Protein AF-A0A0P0WBT7-F1 (afdb_monomer)

Structure (mmCIF, N/CA/C/O backbone):
data_AF-A0A0P0WBT7-F1
#
_entry.id   AF-A0A0P0WBT7-F1
#
loop_
_atom_site.group_PDB
_atom_site.id
_atom_site.type_symbol
_atom_site.label_atom_id
_atom_site.label_alt_id
_atom_site.label_comp_id
_atom_site.label_asym_id
_atom_site.label_entity_id
_atom_site.label_seq_id
_atom_site.pdbx_PDB_ins_code
_atom_site.Cartn_x
_atom_site.Cartn_y
_atom_site.Cartn_z
_atom_site.occupancy
_atom_site.B_iso_or_equiv
_atom_site.auth_seq_id
_atom_site.auth_comp_id
_atom_site.auth_asym_id
_atom_site.auth_atom_id
_atom_site.pdbx_PDB_model_num
ATOM 1 N N . MET A 1 1 ? -10.736 14.175 2.344 1.00 51.88 1 MET A N 1
ATOM 2 C CA . MET A 1 1 ? -10.610 12.716 2.192 1.00 51.88 1 MET A CA 1
ATOM 3 C C . MET A 1 1 ? -9.664 12.539 1.034 1.00 51.88 1 MET A C 1
ATOM 5 O O . MET A 1 1 ? -10.069 12.866 -0.060 1.00 51.88 1 MET A O 1
ATOM 9 N N . GLU A 1 2 ? -8.411 12.170 1.263 1.00 49.47 2 GLU A N 1
ATOM 10 C CA . GLU A 1 2 ? -7.543 11.772 0.153 1.00 49.47 2 GLU A CA 1
ATOM 11 C C . GLU A 1 2 ? -6.529 10.776 0.719 1.00 49.47 2 GLU A C 1
ATOM 13 O O . GLU A 1 2 ? -5.519 11.140 1.320 1.00 49.47 2 GLU A O 1
ATOM 18 N N . ASN A 1 3 ? -6.887 9.496 0.616 1.00 50.56 3 ASN A N 1
ATOM 19 C CA . ASN A 1 3 ? -5.974 8.376 0.788 1.00 50.56 3 ASN A CA 1
ATOM 20 C C . ASN A 1 3 ? -4.991 8.410 -0.389 1.00 50.56 3 ASN A C 1
ATOM 22 O O . ASN A 1 3 ? -5.246 7.835 -1.441 1.00 50.56 3 ASN A O 1
ATOM 26 N N . GLY A 1 4 ? -3.903 9.159 -0.231 1.00 50.03 4 GLY A N 1
ATOM 27 C CA . GLY A 1 4 ? -2.868 9.352 -1.245 1.00 50.03 4 GLY A CA 1
ATOM 28 C C . GLY A 1 4 ? -1.608 8.528 -0.987 1.00 50.03 4 GLY A C 1
ATOM 29 O O . GLY A 1 4 ? -0.521 9.097 -0.975 1.00 50.03 4 GLY A O 1
ATOM 30 N N . GLY A 1 5 ? -1.733 7.216 -0.761 1.00 50.81 5 GLY A N 1
ATOM 31 C CA . GLY A 1 5 ? -0.567 6.336 -0.616 1.00 50.81 5 GLY A CA 1
ATOM 32 C C . GLY A 1 5 ? -0.912 4.852 -0.487 1.00 50.81 5 GLY A C 1
ATOM 33 O O . GLY A 1 5 ? -0.991 4.338 0.622 1.00 50.81 5 GLY A O 1
ATOM 34 N N . GLY A 1 6 ? -1.089 4.167 -1.620 1.00 59.19 6 GLY A N 1
ATOM 35 C CA . GLY A 1 6 ? -1.052 2.700 -1.710 1.00 59.19 6 GLY A CA 1
ATOM 36 C C . GLY A 1 6 ? -2.317 1.956 -1.288 1.00 59.19 6 GLY A C 1
ATOM 37 O O . GLY A 1 6 ? -2.388 1.452 -0.168 1.00 59.19 6 GLY A O 1
ATOM 38 N N . ASP A 1 7 ? -3.284 1.892 -2.210 1.00 66.88 7 ASP A N 1
ATOM 39 C CA . ASP A 1 7 ? -4.271 0.813 -2.384 1.00 66.88 7 ASP A CA 1
ATOM 40 C C . ASP A 1 7 ? -4.648 0.020 -1.120 1.00 66.88 7 ASP A C 1
ATOM 42 O O . ASP A 1 7 ? -4.342 -1.159 -0.971 1.00 66.88 7 ASP A O 1
ATOM 46 N N . VAL A 1 8 ? -5.387 0.656 -0.210 1.00 69.25 8 VAL A N 1
ATOM 47 C CA . VAL A 1 8 ? -6.211 -0.091 0.748 1.00 69.25 8 VAL A CA 1
ATOM 48 C C . VAL A 1 8 ? -7.426 -0.603 -0.033 1.00 69.25 8 VAL A C 1
ATOM 50 O O . VAL A 1 8 ? -8.248 0.216 -0.448 1.00 69.25 8 VAL A O 1
ATOM 53 N N . PRO A 1 9 ? -7.547 -1.915 -0.305 1.00 70.31 9 PRO A N 1
ATOM 54 C CA . PRO A 1 9 ? -8.696 -2.420 -1.040 1.00 70.31 9 PRO A CA 1
ATOM 55 C C . PRO A 1 9 ? -9.960 -2.318 -0.178 1.00 70.31 9 PRO A C 1
ATOM 57 O O . PRO A 1 9 ? -9.882 -2.336 1.048 1.00 70.31 9 PRO A O 1
ATOM 60 N N . GLU A 1 10 ? -11.137 -2.271 -0.802 1.00 75.25 10 GLU A N 1
ATOM 61 C CA . GLU A 1 10 ? -12.425 -2.155 -0.089 1.00 75.25 10 GLU A CA 1
ATOM 62 C C . GLU A 1 10 ? -12.675 -3.311 0.898 1.00 75.25 10 GLU A C 1
ATOM 64 O O . GLU A 1 10 ? -13.461 -3.184 1.830 1.00 75.25 10 GLU A O 1
ATOM 69 N N . ASN A 1 11 ? -11.992 -4.444 0.705 1.00 72.75 11 ASN A N 1
ATOM 70 C CA . ASN A 1 11 ? -12.056 -5.617 1.574 1.00 72.75 11 ASN A CA 1
ATOM 71 C C . ASN A 1 11 ? -10.943 -5.671 2.639 1.00 72.75 11 ASN A C 1
ATOM 73 O O . ASN A 1 11 ? -10.776 -6.706 3.290 1.00 72.75 11 ASN A O 1
ATOM 77 N N . ALA A 1 12 ? -10.131 -4.624 2.768 1.00 75.06 12 ALA A N 1
ATOM 78 C CA . ALA A 1 12 ? -9.188 -4.500 3.868 1.00 75.06 12 ALA A CA 1
ATOM 79 C C . ALA A 1 12 ? -9.888 -3.966 5.120 1.00 75.06 12 ALA A C 1
ATOM 81 O O . ALA A 1 12 ? -10.978 -3.404 5.066 1.00 75.06 12 ALA A O 1
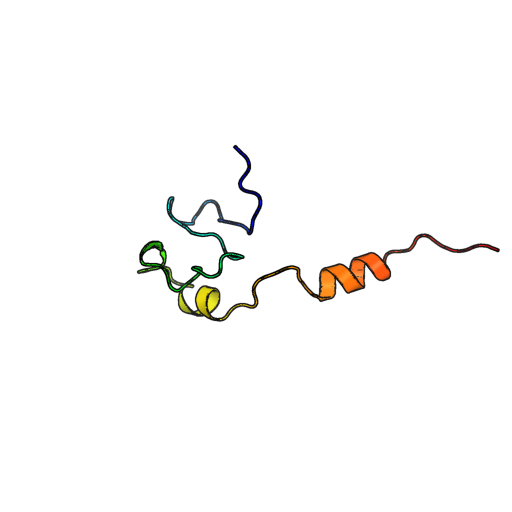ATOM 82 N N . ASN A 1 13 ? -9.251 -4.166 6.269 1.00 74.81 13 ASN A N 1
ATOM 83 C CA . ASN A 1 13 ? -9.754 -3.606 7.514 1.00 74.81 13 ASN A CA 1
ATOM 84 C C . ASN A 1 13 ? -9.628 -2.073 7.532 1.00 74.81 13 ASN A C 1
ATOM 86 O O . ASN A 1 13 ? -8.745 -1.499 6.893 1.00 74.81 13 ASN A O 1
ATOM 90 N N . ASP A 1 14 ? -10.480 -1.420 8.327 1.00 79.44 14 ASP A N 1
ATOM 91 C CA . ASP A 1 14 ? -10.528 0.047 8.457 1.00 79.44 14 ASP A CA 1
ATOM 92 C C . ASP A 1 14 ? -9.206 0.662 8.955 1.00 79.44 14 ASP A C 1
ATOM 94 O O . ASP A 1 14 ? -8.969 1.860 8.818 1.00 79.44 14 ASP A O 1
ATOM 9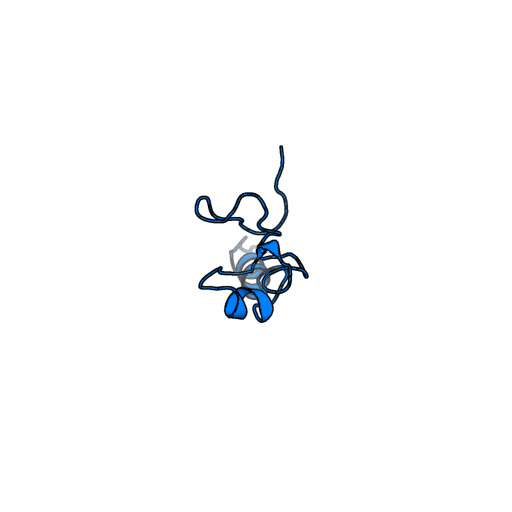8 N N . HIS A 1 15 ? -8.332 -0.164 9.535 1.00 82.06 15 HIS A N 1
ATOM 99 C CA . HIS A 1 15 ? -7.031 0.232 10.071 1.00 82.06 15 HIS A CA 1
ATOM 100 C C . HIS A 1 15 ? -5.854 -0.199 9.193 1.00 82.06 15 HIS A C 1
ATOM 102 O O . HIS A 1 15 ? -4.709 -0.182 9.652 1.00 82.06 15 HIS A O 1
ATOM 108 N N . CYS A 1 16 ? -6.107 -0.588 7.943 1.00 86.44 16 CYS A N 1
ATOM 109 C CA . CYS A 1 16 ? -5.050 -1.015 7.046 1.00 86.44 16 CYS A CA 1
ATOM 110 C C . CYS A 1 16 ? -4.090 0.158 6.825 1.00 86.44 16 CYS A C 1
ATOM 112 O O . CYS A 1 16 ? -4.514 1.208 6.341 1.00 86.44 16 CYS A O 1
ATOM 114 N N . PRO A 1 17 ? -2.791 0.004 7.132 1.00 85.31 17 PRO A N 1
ATOM 115 C CA . PRO A 1 17 ? -1.834 1.087 6.950 1.00 85.31 17 PRO A CA 1
ATOM 116 C C . PRO A 1 17 ? -1.591 1.427 5.470 1.00 85.31 17 PRO A C 1
ATOM 118 O O . PRO A 1 17 ? -0.913 2.410 5.198 1.00 85.31 17 PRO A O 1
ATOM 121 N 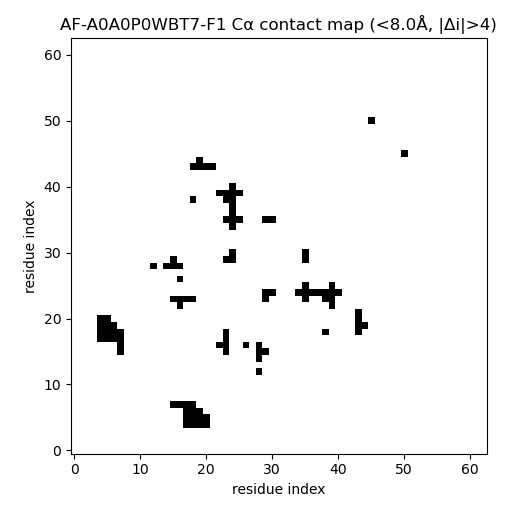N . GLY A 1 18 ? -2.104 0.633 4.523 1.00 83.88 18 GLY A N 1
ATOM 122 C CA . GLY A 1 18 ? -1.833 0.754 3.088 1.00 83.88 18 GLY A CA 1
ATOM 123 C C . GLY A 1 18 ? -0.641 -0.095 2.651 1.00 83.88 18 GLY A C 1
ATOM 124 O O . GLY A 1 18 ? 0.260 -0.384 3.441 1.00 83.88 18 GLY A O 1
ATOM 125 N N . THR A 1 19 ? -0.631 -0.525 1.392 1.00 82.75 19 THR A N 1
ATOM 126 C CA . THR A 1 19 ? 0.387 -1.447 0.845 1.00 82.75 19 THR A CA 1
ATOM 127 C C . THR A 1 19 ? 1.742 -0.774 0.630 1.00 82.75 19 THR A C 1
ATOM 129 O O . THR A 1 19 ? 2.784 -1.425 0.714 1.00 82.75 19 THR A O 1
ATOM 132 N N . GLN A 1 20 ? 1.742 0.543 0.422 1.00 84.31 20 GLN A N 1
ATOM 133 C CA . GLN A 1 20 ? 2.953 1.349 0.265 1.00 84.31 20 GLN A CA 1
ATOM 134 C C . GLN A 1 20 ? 3.582 1.771 1.600 1.00 84.31 20 GLN A C 1
ATOM 136 O O . GLN A 1 20 ? 4.716 2.250 1.613 1.00 84.31 20 GLN A O 1
ATOM 141 N N . SER A 1 21 ? 2.893 1.566 2.725 1.00 84.38 21 SER A N 1
ATOM 142 C CA . SER A 1 21 ? 3.395 1.942 4.047 1.00 84.38 21 SER A CA 1
ATOM 143 C C . SER A 1 21 ? 4.469 0.988 4.553 1.00 84.38 21 SER A C 1
ATOM 145 O O . SER A 1 21 ? 4.368 -0.230 4.422 1.00 84.38 21 SER A O 1
ATOM 147 N N . GLU A 1 22 ? 5.476 1.515 5.247 1.00 85.31 22 GLU A N 1
ATOM 148 C CA . GLU A 1 22 ? 6.529 0.707 5.887 1.00 85.31 22 GLU A CA 1
ATOM 149 C C . GLU A 1 22 ? 5.978 -0.256 6.951 1.00 85.31 22 GLU A C 1
ATOM 151 O O . GLU A 1 22 ? 6.547 -1.325 7.192 1.00 85.31 22 GLU A O 1
ATOM 156 N N . ALA A 1 23 ? 4.832 0.107 7.529 1.00 86.56 23 ALA A N 1
ATOM 157 C CA . ALA A 1 23 ? 4.085 -0.671 8.506 1.00 86.56 23 ALA A CA 1
ATOM 158 C C . ALA A 1 23 ? 3.254 -1.825 7.895 1.00 86.56 23 ALA A C 1
ATOM 160 O O . ALA A 1 23 ? 2.729 -2.658 8.642 1.00 86.56 23 ALA A O 1
ATOM 161 N N . ALA A 1 24 ? 3.138 -1.913 6.562 1.00 87.69 24 ALA A N 1
ATOM 162 C CA . ALA A 1 24 ? 2.395 -2.972 5.879 1.00 87.69 24 ALA A CA 1
ATOM 163 C C . ALA A 1 24 ? 2.924 -4.365 6.260 1.00 87.69 24 ALA A C 1
ATOM 165 O O . ALA A 1 24 ? 4.126 -4.627 6.203 1.00 87.69 24 ALA A O 1
ATOM 166 N N . GLY A 1 25 ? 2.025 -5.257 6.680 1.00 87.69 25 GLY A N 1
ATOM 167 C CA . 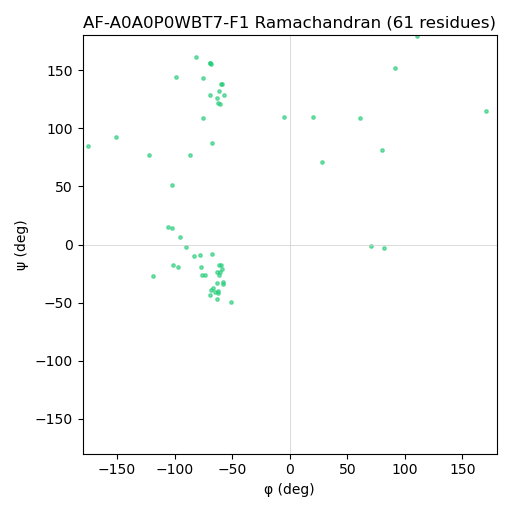GLY A 1 25 ? 2.351 -6.622 7.107 1.00 87.69 25 GLY A CA 1
ATOM 168 C C . GLY A 1 25 ? 3.093 -6.744 8.445 1.00 87.69 25 GLY A C 1
ATOM 169 O O . GLY A 1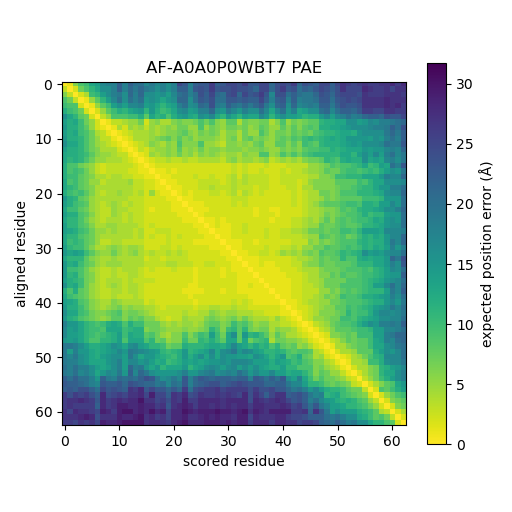 25 ? 3.359 -7.864 8.871 1.00 87.69 25 GLY A O 1
ATOM 170 N N . LYS A 1 26 ? 3.420 -5.626 9.109 1.00 89.12 26 LYS A N 1
ATOM 171 C CA . LYS A 1 26 ? 4.164 -5.593 10.384 1.00 89.12 26 LYS A CA 1
ATOM 172 C C . LYS A 1 26 ? 3.376 -4.972 11.535 1.00 89.12 26 LYS A C 1
ATOM 174 O O . LYS A 1 26 ? 3.646 -5.293 12.685 1.00 89.12 26 LYS A O 1
ATOM 179 N N . ALA A 1 27 ? 2.437 -4.076 11.236 1.00 89.00 27 ALA A N 1
ATOM 180 C CA . ALA A 1 27 ? 1.573 -3.468 12.239 1.00 89.00 27 ALA A CA 1
ATOM 181 C C . ALA A 1 27 ? 0.585 -4.479 12.832 1.00 89.00 27 ALA A C 1
ATOM 183 O O . ALA A 1 27 ? 0.169 -5.420 12.153 1.00 89.00 27 ALA A O 1
ATOM 184 N N . ASP A 1 28 ? 0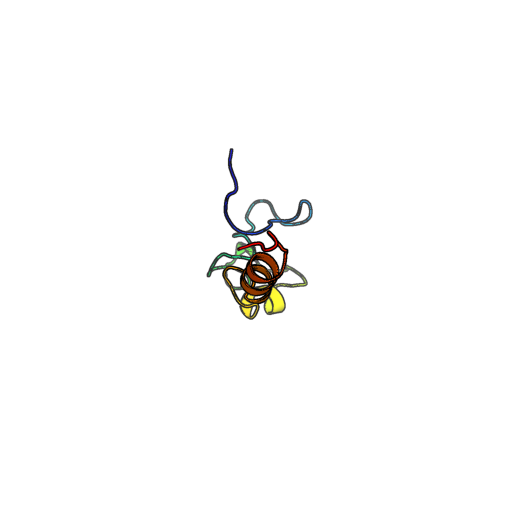.113 -4.207 14.048 1.00 88.06 28 ASP A N 1
ATOM 185 C CA . ASP A 1 28 ? -0.939 -4.997 14.699 1.00 88.06 28 ASP A CA 1
ATOM 186 C C . ASP A 1 28 ? -2.226 -5.035 13.868 1.00 88.06 28 ASP A C 1
ATOM 188 O O . ASP A 1 28 ? -2.908 -6.054 13.809 1.00 88.06 28 ASP A O 1
ATOM 192 N N . ALA A 1 29 ? -2.511 -3.960 13.126 1.00 86.25 29 ALA A N 1
ATOM 193 C CA . ALA A 1 29 ? -3.624 -3.907 12.183 1.00 86.25 29 ALA A CA 1
ATOM 194 C C . ALA A 1 29 ? -3.514 -4.941 11.046 1.00 86.25 29 ALA A C 1
ATOM 196 O O . ALA A 1 29 ? -4.502 -5.237 10.390 1.00 86.25 29 ALA A O 1
ATOM 197 N N . CYS A 1 30 ? -2.337 -5.517 10.791 1.00 87.12 30 CYS A N 1
ATOM 198 C CA . CYS A 1 30 ? -2.167 -6.587 9.807 1.00 87.12 30 CYS A CA 1
ATOM 199 C C . CYS A 1 30 ? -2.348 -7.989 10.416 1.00 87.12 30 CYS A C 1
ATOM 201 O O . CYS A 1 30 ? -2.219 -8.981 9.694 1.00 87.12 30 CYS A O 1
ATOM 203 N N . ALA A 1 31 ? -2.586 -8.110 11.727 1.00 87.31 31 ALA A N 1
ATOM 204 C CA . ALA A 1 31 ? -2.780 -9.392 12.397 1.00 87.31 31 ALA A CA 1
ATOM 205 C C . ALA A 1 31 ? -4.035 -10.101 11.867 1.00 87.31 31 ALA A C 1
ATOM 207 O O . ALA A 1 31 ? -5.124 -9.536 11.832 1.00 87.31 31 ALA A O 1
ATOM 208 N N . GLY A 1 32 ? -3.873 -11.352 11.427 1.00 83.56 32 GLY A N 1
ATOM 209 C CA . GLY A 1 32 ? -4.962 -12.141 10.843 1.00 83.56 32 GLY A CA 1
ATOM 210 C C . GLY A 1 32 ? -5.242 -11.864 9.362 1.00 83.56 32 GLY A C 1
ATOM 211 O O . GLY A 1 32 ? -6.067 -12.563 8.775 1.00 83.56 32 GLY A O 1
ATOM 212 N N . CYS A 1 33 ? -4.543 -10.918 8.722 1.00 86.62 33 CYS A N 1
ATOM 213 C CA . CYS A 1 33 ? -4.660 -10.719 7.278 1.00 86.62 33 CYS A CA 1
ATOM 214 C C . CYS A 1 33 ? -4.031 -11.904 6.517 1.00 86.62 33 CYS A C 1
ATOM 216 O O . CYS A 1 33 ? -2.860 -12.223 6.747 1.00 86.62 33 CYS A O 1
ATOM 218 N N . PRO A 1 34 ? -4.745 -12.529 5.562 1.00 87.62 34 PRO A N 1
ATOM 219 C CA . PRO A 1 34 ? -4.251 -13.708 4.842 1.00 87.62 34 PRO A CA 1
ATOM 220 C C . PRO A 1 34 ? -2.996 -13.419 4.005 1.00 87.62 34 PRO A C 1
ATOM 222 O O . PRO A 1 34 ? -2.204 -14.315 3.730 1.00 87.62 34 PRO A O 1
ATOM 225 N N . ASN A 1 35 ? -2.791 -12.159 3.623 1.00 85.31 35 ASN A N 1
ATOM 226 C CA . ASN A 1 35 ? -1.654 -11.685 2.842 1.00 85.31 35 ASN A CA 1
ATOM 227 C C . ASN A 1 35 ? -0.591 -10.961 3.690 1.00 85.31 35 ASN A C 1
ATOM 229 O O . ASN A 1 35 ? 0.281 -10.309 3.122 1.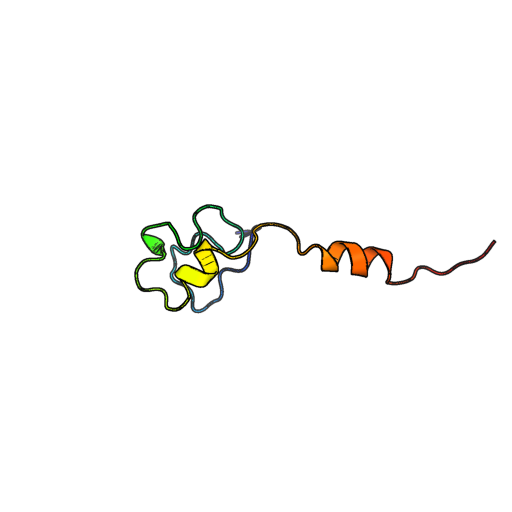00 85.31 35 ASN A O 1
ATOM 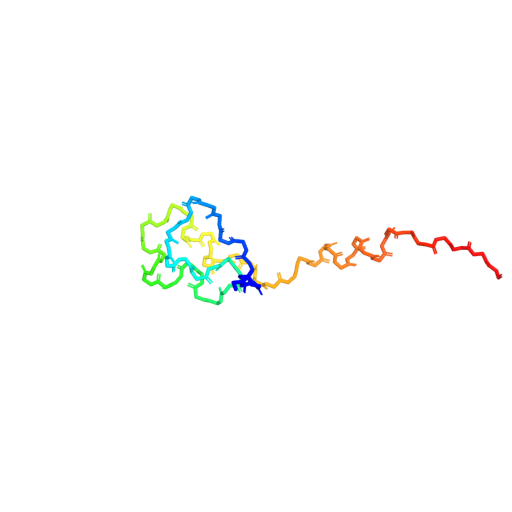233 N N . GLN A 1 36 ? -0.617 -11.074 5.025 1.00 88.38 36 GLN A N 1
ATOM 234 C CA . GLN A 1 36 ? 0.291 -10.340 5.920 1.00 88.38 36 GLN A CA 1
ATOM 235 C C . GLN A 1 36 ? 1.770 -10.483 5.523 1.00 88.38 36 GLN A C 1
ATOM 237 O O . GLN A 1 36 ? 2.470 -9.479 5.400 1.00 88.38 36 GLN A O 1
ATOM 242 N N . GLN A 1 37 ? 2.240 -11.714 5.294 1.00 90.62 37 GLN A N 1
ATOM 243 C CA . GLN A 1 37 ? 3.635 -11.972 4.913 1.00 90.62 37 GLN A CA 1
ATOM 244 C C . GLN A 1 37 ? 3.992 -11.310 3.579 1.00 90.62 37 GLN A C 1
ATOM 246 O O . GLN A 1 37 ? 5.055 -10.712 3.454 1.00 90.62 37 GLN A O 1
ATOM 251 N N . ILE A 1 38 ? 3.068 -11.344 2.617 1.00 89.19 38 ILE A N 1
ATOM 252 C CA . ILE A 1 38 ? 3.240 -10.713 1.306 1.00 89.19 38 ILE A CA 1
ATOM 253 C C . ILE A 1 38 ? 3.378 -9.199 1.481 1.00 89.19 38 ILE A C 1
ATOM 255 O O . ILE A 1 38 ? 4.322 -8.612 0.963 1.00 89.19 38 ILE A O 1
ATOM 259 N N . CYS A 1 39 ? 2.510 -8.572 2.277 1.00 89.12 39 CYS A N 1
ATOM 260 C CA . CYS A 1 39 ? 2.583 -7.138 2.574 1.00 89.12 39 CYS A CA 1
ATOM 261 C C . CYS A 1 39 ? 3.879 -6.749 3.316 1.00 89.12 39 CYS A C 1
ATOM 263 O O . CYS A 1 39 ? 4.432 -5.667 3.093 1.00 89.12 39 CYS A O 1
ATOM 265 N N . ALA A 1 40 ? 4.403 -7.637 4.168 1.00 89.06 40 ALA A N 1
ATOM 266 C CA . ALA A 1 40 ? 5.644 -7.402 4.903 1.00 89.06 40 ALA A CA 1
ATOM 267 C C . ALA A 1 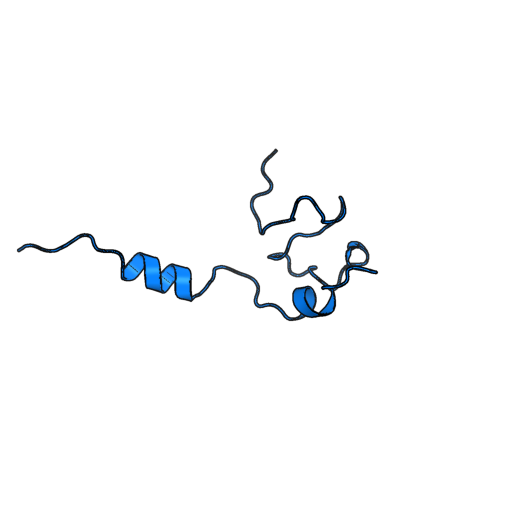40 ? 6.871 -7.386 3.978 1.00 89.06 40 ALA A C 1
ATOM 269 O O . ALA A 1 40 ? 7.767 -6.556 4.167 1.00 89.06 40 ALA A O 1
ATOM 270 N N . THR A 1 41 ? 6.902 -8.273 2.978 1.00 89.00 41 THR A N 1
ATOM 271 C CA . THR A 1 41 ? 8.052 -8.461 2.080 1.00 89.00 41 THR A CA 1
ATOM 272 C C . THR A 1 41 ? 7.949 -7.708 0.761 1.00 89.00 41 THR A C 1
ATOM 274 O O . THR A 1 41 ? 8.967 -7.524 0.098 1.00 89.00 41 THR A O 1
ATOM 277 N N . ALA A 1 42 ? 6.746 -7.300 0.351 1.00 86.31 42 ALA A N 1
ATOM 278 C CA . ALA A 1 42 ? 6.541 -6.625 -0.923 1.00 86.31 42 ALA A CA 1
ATOM 279 C C . ALA A 1 42 ? 7.364 -5.324 -1.002 1.00 86.31 42 ALA A C 1
ATOM 281 O O . ALA A 1 42 ? 7.433 -4.580 -0.006 1.00 86.31 42 ALA A O 1
ATOM 282 N N . PRO A 1 43 ? 7.985 -5.048 -2.168 1.00 82.31 43 PRO A N 1
ATOM 283 C CA . PRO A 1 43 ? 8.699 -3.804 -2.396 1.00 82.31 43 PRO A CA 1
ATOM 284 C C . PRO A 1 43 ? 7.721 -2.636 -2.280 1.00 82.31 43 PRO A C 1
ATOM 286 O O . PRO A 1 43 ? 6.626 -2.662 -2.836 1.00 82.31 43 PRO A O 1
ATOM 289 N N . LYS A 1 44 ? 8.125 -1.623 -1.519 1.00 79.56 44 LYS A N 1
ATOM 290 C CA . LYS A 1 44 ? 7.350 -0.402 -1.295 1.00 79.56 44 LYS A CA 1
ATOM 291 C C . LYS A 1 44 ? 7.882 0.684 -2.220 1.00 79.56 44 LYS A C 1
ATOM 293 O O . LYS A 1 44 ? 9.090 0.763 -2.436 1.00 79.56 44 LYS A O 1
ATOM 298 N N . GLY A 1 45 ? 6.989 1.526 -2.728 1.00 71.12 45 GLY A N 1
ATOM 299 C CA . GLY A 1 45 ? 7.326 2.620 -3.638 1.00 71.12 45 GLY A CA 1
ATOM 300 C C . GLY A 1 45 ? 6.817 2.405 -5.068 1.00 71.12 45 GLY A C 1
ATOM 301 O O . GLY A 1 45 ? 6.146 1.409 -5.342 1.00 71.12 45 GLY A O 1
ATOM 302 N N . PRO A 1 46 ? 7.078 3.366 -5.970 1.00 69.56 46 PRO A N 1
ATOM 303 C CA . PRO A 1 46 ? 6.619 3.309 -7.354 1.00 69.56 46 PRO A CA 1
ATOM 304 C C . PRO A 1 46 ? 7.137 2.060 -8.071 1.00 69.56 46 PRO A C 1
ATOM 306 O O . PRO A 1 46 ? 8.309 1.708 -7.931 1.00 69.56 46 PRO A O 1
ATOM 309 N N . ASP A 1 47 ? 6.274 1.412 -8.857 1.00 70.62 47 ASP A N 1
ATOM 310 C CA . ASP A 1 47 ? 6.676 0.264 -9.668 1.00 70.62 47 ASP A CA 1
ATOM 311 C C . ASP A 1 47 ? 7.780 0.706 -10.656 1.00 70.62 47 ASP A C 1
ATOM 313 O O . ASP A 1 47 ? 7.542 1.609 -11.470 1.00 70.62 47 ASP A O 1
ATOM 317 N N . PRO A 1 48 ? 8.982 0.100 -10.616 1.00 65.12 48 PRO A N 1
ATOM 318 C CA . PRO A 1 48 ? 10.082 0.463 -11.509 1.00 65.12 48 PRO A CA 1
ATOM 319 C C . PRO A 1 48 ? 9.742 0.258 -12.996 1.00 65.12 48 PRO A C 1
ATOM 321 O O . PRO A 1 48 ? 10.325 0.914 -13.859 1.00 65.12 48 PRO A O 1
ATOM 324 N N . ALA A 1 49 ? 8.783 -0.612 -13.321 1.00 67.50 49 ALA A N 1
ATOM 325 C CA . ALA A 1 49 ? 8.267 -0.777 -14.673 1.00 67.50 49 ALA A CA 1
ATOM 326 C C . ALA A 1 49 ? 7.319 0.359 -15.084 1.00 67.50 49 ALA A C 1
ATOM 328 O O . ALA A 1 49 ? 7.232 0.663 -16.270 1.00 67.50 49 ALA A O 1
ATOM 329 N N . CYS A 1 50 ? 6.647 1.028 -14.142 1.00 62.34 50 CYS A N 1
ATOM 330 C CA . CYS A 1 50 ? 5.804 2.186 -14.446 1.00 62.34 50 CYS A CA 1
ATOM 331 C C . CYS A 1 50 ? 6.648 3.357 -14.981 1.00 62.34 50 CYS A C 1
ATOM 333 O O . CYS A 1 50 ? 6.295 3.957 -15.996 1.00 62.34 50 CYS A O 1
ATOM 335 N N . ASP A 1 51 ? 7.826 3.602 -14.394 1.00 60.81 51 ASP A N 1
ATOM 336 C CA . ASP A 1 51 ? 8.798 4.579 -14.913 1.00 60.81 51 ASP A CA 1
ATOM 337 C C . ASP A 1 51 ? 9.302 4.194 -16.319 1.00 60.81 51 ASP A C 1
ATOM 339 O O . ASP A 1 51 ? 9.362 5.018 -17.235 1.00 60.81 51 ASP A O 1
ATOM 343 N N . ALA A 1 52 ? 9.576 2.906 -16.541 1.00 63.28 52 ALA A N 1
ATOM 344 C CA . ALA A 1 52 ? 10.006 2.401 -17.842 1.00 63.28 52 ALA A CA 1
ATOM 345 C C . ALA A 1 52 ? 8.912 2.500 -18.925 1.00 63.28 52 ALA A C 1
ATOM 347 O O . ALA A 1 52 ? 9.217 2.822 -20.075 1.00 63.28 52 ALA A O 1
ATOM 348 N N . LEU A 1 53 ? 7.646 2.261 -18.568 1.00 62.56 53 LEU A N 1
ATOM 349 C CA . LEU A 1 53 ? 6.496 2.378 -19.466 1.00 62.56 53 LEU A CA 1
ATOM 350 C C . LEU A 1 53 ? 6.212 3.839 -19.829 1.00 62.56 53 LEU A C 1
ATOM 352 O O . LEU A 1 53 ? 6.034 4.135 -21.009 1.00 62.56 53 LEU A O 1
ATOM 356 N N . LEU A 1 54 ? 6.259 4.766 -18.866 1.00 60.25 54 LEU A N 1
ATOM 357 C CA . LEU A 1 54 ? 6.124 6.207 -19.131 1.00 60.25 54 LEU A CA 1
ATOM 358 C C . LEU A 1 54 ? 7.191 6.714 -20.115 1.00 60.25 54 LEU A C 1
ATOM 360 O O . LEU A 1 54 ? 6.910 7.564 -20.956 1.00 60.25 54 LEU A O 1
ATOM 364 N N . ARG A 1 55 ? 8.400 6.143 -20.067 1.00 61.22 55 ARG A N 1
ATOM 365 C CA . ARG A 1 55 ? 9.496 6.450 -21.003 1.00 61.22 55 ARG A CA 1
ATOM 366 C C . ARG A 1 55 ? 9.340 5.783 -22.379 1.00 61.22 55 ARG A C 1
ATOM 368 O O . ARG A 1 55 ? 9.980 6.218 -23.333 1.00 61.22 55 ARG A O 1
ATOM 375 N N . GLY A 1 56 ? 8.521 4.733 -22.490 1.00 64.50 56 GLY A N 1
ATOM 376 C CA . GLY A 1 56 ? 8.302 3.947 -23.712 1.00 64.50 56 GLY A CA 1
ATOM 377 C C . GLY A 1 56 ? 7.007 4.266 -24.472 1.00 64.50 56 GLY A C 1
ATOM 378 O O . GLY A 1 56 ? 6.900 3.946 -25.657 1.00 64.50 56 GLY A O 1
ATOM 379 N N . VAL A 1 57 ? 6.032 4.928 -23.839 1.00 63.81 57 VAL A N 1
ATOM 380 C CA . VAL A 1 57 ? 4.777 5.361 -24.477 1.00 63.81 57 VAL A CA 1
ATOM 381 C C . VAL A 1 57 ? 4.973 6.734 -25.131 1.00 63.81 57 VAL A C 1
ATOM 383 O O . VAL A 1 57 ? 4.596 7.777 -24.619 1.00 63.81 57 VAL A O 1
ATOM 386 N N . SER A 1 58 ? 5.636 6.688 -26.285 1.00 65.31 58 SER A N 1
ATOM 387 C CA . SER A 1 58 ? 5.525 7.589 -27.439 1.00 65.31 58 SER A CA 1
ATOM 388 C C . SER A 1 58 ? 4.926 8.994 -27.223 1.00 65.31 58 SER A C 1
ATOM 390 O O . SER A 1 58 ? 3.711 9.175 -27.237 1.00 65.31 58 SER A O 1
ATOM 392 N N . LEU A 1 59 ? 5.777 10.019 -27.308 1.00 61.94 59 LEU A N 1
ATOM 393 C CA . LEU A 1 59 ? 5.449 11.168 -28.155 1.00 61.94 59 LEU A CA 1
ATOM 394 C C . LEU A 1 59 ? 6.567 11.353 -29.184 1.00 61.94 59 LEU A C 1
ATOM 396 O O . LEU A 1 59 ? 7.490 12.147 -29.036 1.00 61.94 59 LEU A O 1
ATOM 400 N N . ARG A 1 60 ? 6.498 10.467 -30.184 1.00 63.53 60 ARG A N 1
ATOM 401 C CA . ARG A 1 60 ? 6.980 10.608 -31.566 1.00 63.53 60 ARG A CA 1
ATOM 402 C C . ARG A 1 60 ? 7.514 12.025 -31.849 1.00 63.53 60 ARG A C 1
ATOM 404 O O . ARG A 1 60 ? 6.771 12.992 -31.807 1.00 63.53 60 ARG A O 1
ATOM 411 N N . CYS A 1 61 ? 8.826 12.156 -32.020 1.00 47.78 61 CYS A N 1
ATOM 412 C CA . CYS A 1 61 ? 9.430 12.135 -33.353 1.00 47.78 61 CYS A CA 1
ATOM 413 C C . CYS A 1 61 ? 8.896 13.281 -34.211 1.00 47.78 61 CYS A C 1
ATOM 415 O O . CYS A 1 61 ? 7.764 13.213 -34.674 1.00 47.78 61 CYS A O 1
ATOM 417 N N . LEU A 1 62 ? 9.739 14.275 -34.464 1.00 52.78 62 LEU A N 1
ATOM 418 C CA . LEU A 1 62 ? 10.210 14.618 -35.806 1.00 52.78 62 LEU A CA 1
ATOM 419 C C . LEU A 1 62 ? 10.952 15.947 -35.703 1.00 52.78 62 LEU A C 1
ATOM 421 O O . LEU A 1 62 ? 10.346 16.952 -35.359 1.00 52.78 62 LEU A O 1
ATOM 425 N N . VAL A 1 63 ? 12.256 15.834 -35.979 1.00 56.16 63 VAL A N 1
ATOM 426 C CA . VAL A 1 63 ? 13.149 16.817 -36.617 1.00 56.16 63 VAL A CA 1
ATOM 427 C C . VAL A 1 63 ? 13.022 18.285 -36.219 1.00 56.16 63 VAL A C 1
ATOM 429 O O . VAL A 1 63 ? 12.022 18.936 -36.578 1.00 56.16 63 VAL A O 1
#

Radius of gyration: 16.35 Å; Cα contacts (8 Å, |Δi|>4): 51; chains: 1; bounding box: 26×30×51 Å

Foldseek 3Di:
DDPPAADPDPPQDPPQPHLQDCCQLPDPSCPPPPCSVVSNPPDHDDDPVVVVVVVVPDPDDDD

Solvent-accessible surface area (backbone atoms only — not comparable to full-atom values): 4112 Å² total; per-residue (Å²): 140,76,93,85,60,39,80,67,54,94,89,50,63,98,63,54,69,16,56,46,34,92,51,17,39,70,38,77,68,31,65,88,46,95,56,19,70,55,38,51,69,51,85,61,66,83,59,73,62,55,59,52,46,67,75,63,64,74,83,76,83,80,135

pLDDT: mean 74.22, std 13.15, range [47.78, 90.62]

Secondary structure (DSSP, 8-state):
----SS---TTS-TT---TTSTTTTTSGGGTT-TTHHHHHHSPPSS-HHHHHHHHHS------

Sequence (63 aa):
MENGGGDVPENANDHCPGTQSEAAGKADACAGCPNQQICATAPKGPDPACDALLRGVSLRCLV

Organism: Oryza sativa subsp. japonica (NCBI:txid39947)

Mean predicted aligned error: 10.42 Å